Protein AF-A0A1X0MG01-F1 (afdb_monomer)

Structure (mmCIF, N/CA/C/O backbone):
data_AF-A0A1X0MG01-F1
#
_entry.id   AF-A0A1X0MG01-F1
#
loop_
_atom_site.group_PDB
_atom_site.id
_atom_site.type_symbol
_atom_site.label_atom_id
_atom_site.label_alt_id
_atom_site.label_comp_id
_atom_site.label_asym_id
_atom_site.label_entity_id
_atom_site.label_seq_id
_atom_site.pdbx_PDB_ins_code
_atom_site.Cartn_x
_atom_site.Cartn_y
_atom_site.Cartn_z
_atom_site.occupancy
_atom_site.B_iso_or_equiv
_atom_site.auth_seq_id
_atom_site.auth_comp_id
_atom_site.auth_asym_id
_atom_site.auth_atom_id
_atom_site.pdbx_PDB_model_num
ATOM 1 N N . ALA A 1 1 ? 28.589 -6.160 -56.973 1.00 46.75 1 ALA A N 1
ATOM 2 C CA . ALA A 1 1 ? 28.977 -5.305 -55.836 1.00 46.75 1 ALA A CA 1
ATOM 3 C C . ALA A 1 1 ? 28.115 -5.703 -54.647 1.00 46.75 1 ALA A C 1
ATOM 5 O O . ALA A 1 1 ? 26.897 -5.666 -54.760 1.00 46.75 1 ALA A O 1
ATOM 6 N N . GLN A 1 2 ? 28.732 -6.213 -53.585 1.00 56.47 2 GLN A N 1
ATOM 7 C CA . GLN A 1 2 ? 28.044 -6.689 -52.386 1.00 56.47 2 GLN A CA 1
ATOM 8 C C . GLN A 1 2 ? 27.570 -5.460 -51.603 1.00 56.47 2 GLN A C 1
ATOM 10 O O . GLN A 1 2 ? 28.396 -4.655 -51.183 1.00 56.47 2 GLN A O 1
ATOM 15 N N . GLY A 1 3 ? 26.252 -5.256 -51.535 1.00 57.25 3 GLY A N 1
ATOM 16 C CA . GLY A 1 3 ? 25.654 -4.101 -50.870 1.00 57.25 3 GLY A CA 1
ATOM 17 C C . GLY A 1 3 ? 26.013 -4.083 -49.389 1.00 57.25 3 GLY A C 1
ATOM 18 O O . GLY A 1 3 ? 25.957 -5.121 -48.730 1.00 57.25 3 GLY A O 1
ATOM 19 N N . ASP A 1 4 ? 26.397 -2.908 -48.898 1.00 63.66 4 ASP A N 1
ATOM 20 C CA . ASP A 1 4 ? 26.612 -2.639 -47.482 1.00 63.66 4 ASP A CA 1
ATOM 21 C C . ASP A 1 4 ? 25.325 -2.980 -46.724 1.00 63.66 4 ASP A C 1
ATOM 23 O O . ASP A 1 4 ? 24.320 -2.268 -46.803 1.00 63.66 4 ASP A O 1
ATOM 27 N N . ALA A 1 5 ? 25.311 -4.128 -46.049 1.00 63.75 5 ALA A N 1
ATOM 28 C CA . ALA A 1 5 ? 24.239 -4.483 -45.138 1.00 63.75 5 ALA A CA 1
ATOM 29 C C . ALA A 1 5 ? 24.424 -3.621 -43.885 1.00 63.75 5 ALA A C 1
ATOM 31 O O . ALA A 1 5 ? 24.968 -4.076 -42.878 1.00 63.75 5 ALA A O 1
ATOM 32 N N . GLY A 1 6 ? 24.015 -2.353 -43.994 1.00 70.25 6 GLY A N 1
ATOM 33 C CA . GLY A 1 6 ? 24.076 -1.369 -42.924 1.00 70.25 6 GLY A CA 1
ATOM 34 C C . GLY A 1 6 ? 23.588 -1.975 -41.610 1.00 70.25 6 GLY A C 1
ATOM 35 O O . GLY A 1 6 ? 22.591 -2.700 -41.567 1.00 70.25 6 GLY A O 1
ATOM 36 N N . ARG A 1 7 ? 24.341 -1.721 -40.536 1.00 71.62 7 ARG A N 1
ATOM 37 C CA . ARG A 1 7 ? 24.148 -2.293 -39.197 1.00 71.62 7 ARG A CA 1
ATOM 38 C C . ARG A 1 7 ? 22.664 -2.258 -38.794 1.00 71.62 7 ARG A C 1
ATOM 40 O O . ARG A 1 7 ? 22.127 -1.198 -38.489 1.00 71.62 7 ARG A O 1
ATOM 47 N N . ARG A 1 8 ? 21.996 -3.419 -38.787 1.00 78.62 8 ARG A N 1
ATOM 48 C CA . ARG A 1 8 ? 20.568 -3.530 -38.451 1.00 78.62 8 ARG A CA 1
ATOM 49 C C . ARG A 1 8 ? 20.366 -3.285 -36.956 1.00 78.62 8 ARG A C 1
ATOM 51 O O . ARG A 1 8 ? 20.618 -4.169 -36.141 1.00 78.62 8 ARG A O 1
ATOM 58 N N . LEU A 1 9 ? 19.925 -2.084 -36.594 1.00 86.56 9 LEU A N 1
ATOM 59 C CA . LEU A 1 9 ? 19.550 -1.742 -35.222 1.00 86.56 9 LEU A CA 1
ATOM 60 C C . LEU A 1 9 ? 18.105 -2.181 -34.949 1.00 86.56 9 LEU A C 1
ATOM 62 O O . LEU A 1 9 ? 17.250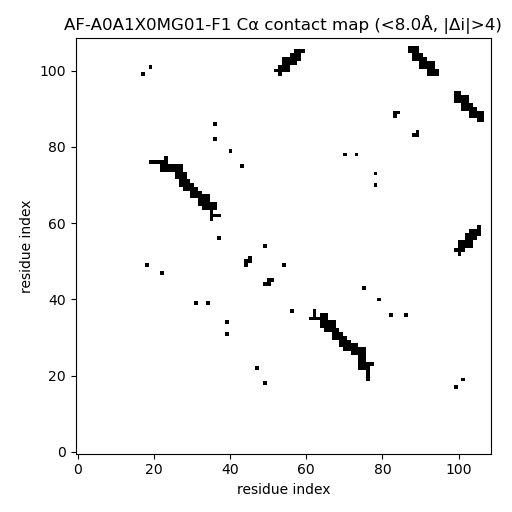 -2.111 -35.828 1.00 86.56 9 LEU A O 1
ATOM 66 N N . THR A 1 10 ? 17.837 -2.657 -33.733 1.00 90.44 10 THR A N 1
ATOM 67 C CA . THR A 1 10 ? 16.484 -2.995 -33.257 1.00 90.44 10 THR A CA 1
ATOM 68 C C . THR A 1 10 ? 16.146 -2.077 -32.094 1.00 90.44 10 THR A C 1
ATOM 70 O O . THR A 1 10 ? 16.945 -1.943 -31.169 1.00 90.44 10 THR A O 1
ATOM 73 N N . HIS A 1 11 ? 14.988 -1.423 -32.153 1.00 93.69 11 HIS A N 1
ATOM 74 C CA . HIS A 1 11 ? 14.519 -0.538 -31.090 1.00 93.69 11 HIS A CA 1
ATOM 75 C C . HIS A 1 11 ? 13.688 -1.321 -30.073 1.00 93.69 11 HIS A C 1
ATOM 77 O O . HIS A 1 11 ? 12.827 -2.114 -30.449 1.00 93.69 11 HIS A O 1
ATOM 83 N N . TYR A 1 12 ? 13.927 -1.050 -28.793 1.00 95.38 12 TYR A N 1
ATOM 84 C CA . TYR A 1 12 ? 13.179 -1.611 -27.673 1.00 95.38 12 TYR A CA 1
ATOM 85 C C . TYR A 1 12 ? 12.566 -0.478 -26.860 1.00 95.38 12 TYR A C 1
ATOM 87 O O . TYR A 1 12 ? 13.154 0.596 -26.740 1.00 95.38 12 TYR A O 1
ATOM 95 N N . SER A 1 13 ? 11.396 -0.734 -26.286 1.00 96.50 13 SER A N 1
ATOM 96 C CA . SER A 1 13 ? 10.759 0.162 -25.328 1.00 96.50 13 SER A CA 1
ATOM 97 C C . SER A 1 13 ? 10.298 -0.643 -24.124 1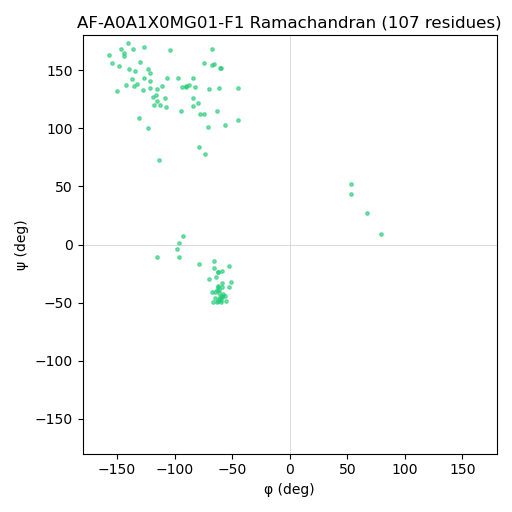.00 96.50 13 SER A C 1
ATOM 99 O O . SER A 1 13 ? 9.792 -1.755 -24.269 1.00 96.50 13 SER A O 1
ATOM 101 N N . ILE A 1 14 ? 10.510 -0.083 -22.937 1.00 96.81 14 ILE A N 1
ATOM 102 C CA . ILE A 1 14 ? 10.111 -0.665 -21.660 1.00 96.81 14 ILE A CA 1
ATOM 103 C C . ILE A 1 14 ? 9.491 0.457 -20.835 1.00 96.81 14 ILE A C 1
ATOM 105 O O . ILE A 1 14 ? 10.021 1.565 -20.780 1.00 96.81 14 ILE A O 1
ATOM 109 N N . THR A 1 15 ? 8.370 0.169 -20.179 1.00 96.81 15 THR A N 1
ATOM 110 C CA . THR A 1 15 ? 7.787 1.054 -19.167 1.00 96.81 15 THR A CA 1
ATOM 111 C C . THR A 1 15 ? 8.005 0.439 -17.796 1.00 96.81 15 THR A C 1
ATOM 113 O O . THR A 1 15 ? 7.499 -0.646 -17.516 1.00 96.81 15 THR A O 1
ATOM 116 N N . LEU A 1 16 ? 8.745 1.139 -16.939 1.00 94.94 16 LEU A N 1
ATOM 117 C CA . LEU A 1 16 ? 8.928 0.744 -15.549 1.00 94.94 16 LEU A CA 1
ATOM 118 C C . LEU A 1 16 ? 7.734 1.218 -14.713 1.00 94.94 16 LEU A C 1
ATOM 120 O O . LEU A 1 16 ? 7.276 2.353 -14.844 1.00 94.94 16 LEU A O 1
ATOM 124 N N . ARG A 1 17 ? 7.228 0.341 -13.848 1.00 95.56 17 ARG A N 1
ATOM 125 C CA . ARG A 1 17 ? 6.158 0.626 -12.887 1.00 95.56 17 ARG A CA 1
ATOM 126 C C . ARG A 1 17 ? 6.556 0.047 -11.526 1.00 95.56 17 ARG A C 1
ATOM 128 O O . ARG A 1 17 ? 7.251 -0.970 -11.507 1.00 95.56 17 ARG A O 1
ATOM 135 N N . PRO A 1 18 ? 6.125 0.651 -10.405 1.00 95.00 18 PRO A N 1
ATOM 136 C CA . PRO A 1 18 ? 6.379 0.083 -9.086 1.00 95.00 18 PRO A CA 1
ATOM 137 C C . PRO A 1 18 ? 5.639 -1.246 -8.926 1.00 95.00 18 PRO A C 1
ATOM 139 O O . PRO A 1 18 ? 4.591 -1.453 -9.540 1.00 95.00 18 PRO A O 1
ATOM 142 N N . HIS A 1 19 ? 6.129 -2.116 -8.042 1.00 94.12 19 HIS A N 1
ATOM 143 C CA . HIS A 1 19 ? 5.453 -3.378 -7.720 1.00 94.12 19 HIS A CA 1
ATOM 144 C C . HIS A 1 19 ? 3.981 -3.148 -7.318 1.00 94.12 19 HIS A C 1
ATOM 146 O O . HIS A 1 19 ? 3.103 -3.881 -7.769 1.00 94.12 19 HIS A O 1
ATOM 152 N N . LEU A 1 20 ? 3.688 -2.055 -6.600 1.00 97.25 20 LEU A N 1
ATOM 153 C CA . LEU A 1 20 ? 2.325 -1.656 -6.230 1.00 97.25 20 LEU A CA 1
ATOM 154 C C . LEU A 1 20 ? 1.351 -1.607 -7.429 1.00 97.25 20 LEU A C 1
ATOM 156 O O . LEU A 1 20 ? 0.178 -1.935 -7.283 1.00 97.25 20 LEU A O 1
ATOM 160 N N . ALA A 1 21 ? 1.821 -1.272 -8.636 1.00 97.31 21 ALA A N 1
ATOM 161 C CA . ALA A 1 21 ? 0.972 -1.198 -9.827 1.00 97.31 21 ALA A CA 1
ATOM 162 C C . ALA A 1 21 ? 0.329 -2.546 -10.202 1.00 97.31 21 ALA A C 1
ATOM 164 O O . ALA A 1 21 ? -0.725 -2.565 -10.833 1.00 97.31 21 ALA A O 1
ATOM 165 N N . ARG A 1 22 ? 0.919 -3.679 -9.792 1.00 96.19 22 ARG A N 1
ATOM 166 C CA . ARG A 1 22 ? 0.357 -5.015 -10.047 1.00 96.19 22 ARG A CA 1
ATOM 167 C C . ARG A 1 22 ? -0.986 -5.233 -9.352 1.00 96.19 22 ARG A C 1
ATOM 169 O O . ARG A 1 22 ? -1.815 -5.980 -9.870 1.00 96.19 22 ARG A O 1
ATOM 176 N N . LEU A 1 23 ? -1.225 -4.548 -8.234 1.00 98.12 23 LEU A N 1
ATOM 177 C CA . LEU A 1 23 ? -2.470 -4.644 -7.472 1.00 98.12 23 LEU A CA 1
ATOM 178 C C . LEU A 1 23 ? -3.676 -4.090 -8.250 1.00 98.12 23 LEU A C 1
ATOM 180 O O . LEU A 1 23 ? -4.816 -4.395 -7.911 1.00 98.12 23 LEU A O 1
ATOM 184 N N . ALA A 1 24 ? -3.452 -3.343 -9.338 1.00 98.31 24 ALA A N 1
ATOM 185 C CA . ALA A 1 24 ? -4.513 -2.899 -10.239 1.00 98.31 24 ALA A CA 1
ATOM 186 C C . ALA A 1 24 ? -5.206 -4.057 -10.983 1.00 98.31 24 ALA A C 1
ATOM 188 O O . ALA A 1 24 ? -6.312 -3.882 -11.486 1.00 98.31 24 ALA A O 1
ATOM 189 N N . HIS A 1 25 ? -4.565 -5.228 -11.073 1.00 97.62 25 HIS A N 1
ATOM 190 C CA . HIS A 1 25 ? -5.037 -6.359 -11.880 1.00 97.62 25 HIS A CA 1
ATOM 191 C C . HIS A 1 25 ? -5.802 -7.428 -11.091 1.00 97.62 25 HIS A C 1
ATOM 193 O O . HIS A 1 25 ? -6.287 -8.386 -11.691 1.00 97.62 25 HIS A O 1
ATOM 199 N N . ARG A 1 26 ? -5.912 -7.293 -9.764 1.00 97.38 26 ARG A N 1
ATOM 200 C CA . ARG A 1 26 ? -6.686 -8.204 -8.911 1.00 97.38 26 ARG A CA 1
ATOM 201 C C . ARG A 1 26 ? -7.846 -7.445 -8.283 1.00 97.38 26 ARG A C 1
ATOM 203 O O . ARG A 1 26 ? -7.621 -6.454 -7.600 1.00 97.38 26 ARG A O 1
ATOM 210 N N . THR A 1 27 ? -9.059 -7.939 -8.501 1.00 98.12 27 THR A N 1
ATOM 211 C CA . THR A 1 27 ? -10.304 -7.427 -7.912 1.00 98.12 27 THR A CA 1
ATOM 212 C C . THR A 1 27 ? -10.847 -8.449 -6.929 1.00 98.12 27 THR A C 1
ATOM 214 O O . THR A 1 27 ? -10.870 -9.639 -7.240 1.00 98.12 27 THR A O 1
ATOM 217 N N . ASN A 1 28 ? -11.299 -7.995 -5.760 1.00 97.62 28 ASN A N 1
ATOM 218 C CA . ASN A 1 28 ? -11.805 -8.877 -4.710 1.00 97.62 28 ASN A CA 1
ATOM 219 C C . ASN A 1 28 ? -13.097 -8.351 -4.062 1.00 97.62 28 ASN A C 1
ATOM 221 O O . ASN A 1 28 ? -13.509 -7.205 -4.251 1.00 97.62 28 ASN A O 1
ATOM 225 N N . GLN A 1 29 ? -13.730 -9.229 -3.277 1.00 98.31 29 GLN A N 1
ATOM 226 C CA . GLN A 1 29 ? -14.822 -8.920 -2.353 1.00 98.31 29 GLN A CA 1
ATOM 227 C C . GLN A 1 29 ? -14.503 -9.543 -0.993 1.00 98.31 29 GLN A C 1
ATOM 229 O O . GLN A 1 29 ? -14.460 -10.769 -0.876 1.00 98.31 29 GLN A O 1
ATOM 234 N N . ARG A 1 30 ? -14.183 -8.722 0.011 1.00 97.44 30 ARG A N 1
ATOM 235 C CA . ARG A 1 30 ? -13.626 -9.191 1.290 1.00 97.44 30 ARG A CA 1
ATOM 236 C C . ARG A 1 30 ? -14.048 -8.314 2.452 1.00 97.44 30 ARG A C 1
ATOM 238 O O . ARG A 1 30 ? -14.297 -7.124 2.285 1.00 97.44 30 ARG A O 1
ATOM 245 N N . ILE A 1 31 ? -14.067 -8.925 3.629 1.00 98.38 31 ILE A N 1
ATOM 246 C CA . ILE A 1 31 ? -14.383 -8.281 4.899 1.00 98.38 31 ILE A CA 1
ATOM 247 C C . ILE A 1 31 ? -13.133 -8.320 5.780 1.00 98.38 31 ILE A C 1
ATOM 249 O O . ILE A 1 31 ? -12.499 -9.367 5.922 1.00 98.38 31 ILE A O 1
ATOM 253 N N . PHE A 1 32 ? -12.818 -7.183 6.387 1.00 98.50 32 PHE A N 1
ATOM 254 C CA . PHE A 1 32 ? -11.798 -7.010 7.411 1.00 98.50 32 PHE A CA 1
ATOM 255 C C . PHE A 1 32 ? -12.497 -6.513 8.678 1.00 98.50 32 PHE A C 1
ATOM 257 O O . PHE A 1 32 ? -13.246 -5.539 8.632 1.00 98.50 32 PHE A O 1
ATOM 264 N N . GLN A 1 33 ? -12.277 -7.189 9.799 1.00 98.31 33 GLN A N 1
ATOM 265 C CA . GLN A 1 33 ? -12.885 -6.856 11.089 1.00 98.31 33 GLN A CA 1
ATOM 266 C C . GLN A 1 33 ? -11.797 -6.715 12.129 1.00 98.31 33 GLN A C 1
ATOM 268 O O . GLN A 1 33 ? -10.842 -7.494 12.107 1.00 98.31 33 GLN A O 1
ATOM 273 N N . HIS A 1 34 ? -11.974 -5.767 13.041 1.00 98.19 34 HIS A N 1
ATOM 274 C CA . HIS A 1 34 ? -11.052 -5.547 14.150 1.00 98.19 34 HIS A CA 1
ATOM 275 C C . HIS A 1 34 ? -9.602 -5.369 13.669 1.00 98.19 34 HIS A C 1
ATOM 277 O O . HIS A 1 34 ? -8.679 -6.089 14.064 1.00 98.19 34 HIS A O 1
ATOM 283 N N . ARG A 1 35 ? -9.423 -4.450 12.707 1.00 98.25 35 ARG A N 1
ATOM 284 C CA . ARG A 1 35 ? -8.119 -4.105 12.121 1.00 98.25 35 ARG A CA 1
ATOM 285 C C . ARG A 1 35 ? -7.962 -2.604 11.943 1.00 98.25 35 ARG A C 1
ATOM 287 O O . ARG A 1 35 ? -8.897 -1.919 11.534 1.00 98.25 35 ARG A O 1
ATOM 294 N N . THR A 1 36 ? -6.756 -2.101 12.181 1.00 97.88 36 THR A N 1
ATOM 295 C CA . THR A 1 36 ? -6.379 -0.737 11.787 1.00 97.88 36 THR A CA 1
ATOM 296 C C . THR A 1 36 ? -6.148 -0.669 10.276 1.00 97.88 36 THR A C 1
ATOM 298 O O . THR A 1 36 ? -5.825 -1.677 9.640 1.00 97.88 36 THR A O 1
ATOM 301 N N . VAL A 1 37 ? -6.270 0.516 9.671 1.00 97.25 37 VAL A N 1
ATOM 302 C CA . VAL A 1 37 ? -6.009 0.686 8.229 1.00 97.25 37 VAL A CA 1
ATOM 303 C C . VAL A 1 37 ? -4.602 0.221 7.815 1.00 97.25 37 VAL A C 1
ATOM 305 O O . VAL A 1 37 ? -4.511 -0.543 6.851 1.00 97.25 37 VAL A O 1
ATOM 308 N N . PRO A 1 38 ? -3.516 0.533 8.552 1.00 97.12 38 PRO A N 1
ATOM 309 C CA . PRO A 1 38 ? -2.191 -0.010 8.250 1.00 97.12 38 PRO A CA 1
ATOM 310 C C . PRO A 1 38 ? -2.126 -1.542 8.271 1.00 97.12 38 PRO A C 1
ATOM 312 O O . PRO A 1 38 ? -1.442 -2.130 7.438 1.00 97.12 38 PRO A O 1
ATOM 315 N N . GLN A 1 39 ? -2.858 -2.206 9.174 1.00 98.00 39 GLN A N 1
ATOM 316 C CA . GLN A 1 39 ? -2.925 -3.673 9.208 1.00 98.00 39 GLN A CA 1
ATOM 317 C C . GLN A 1 39 ? -3.653 -4.238 7.984 1.00 98.00 39 GLN A C 1
ATOM 319 O O . GLN A 1 39 ? -3.212 -5.240 7.423 1.00 98.00 39 GLN A O 1
ATOM 324 N N . ILE A 1 40 ? -4.744 -3.597 7.554 1.00 98.31 40 ILE A N 1
ATOM 325 C CA . ILE A 1 40 ? -5.481 -3.992 6.346 1.00 98.31 40 ILE A CA 1
ATOM 326 C C . ILE A 1 40 ? -4.587 -3.832 5.112 1.00 98.31 40 ILE A C 1
ATOM 328 O O . ILE A 1 40 ? -4.442 -4.773 4.333 1.00 98.31 40 ILE A O 1
ATOM 332 N N . ILE A 1 41 ? -3.946 -2.669 4.957 1.00 98.00 41 ILE A N 1
ATOM 333 C CA . ILE A 1 41 ? -3.033 -2.389 3.841 1.00 98.00 41 ILE A CA 1
ATOM 334 C C . ILE A 1 41 ? -1.871 -3.389 3.839 1.00 98.00 41 ILE A C 1
ATOM 336 O O . ILE A 1 41 ? -1.598 -3.988 2.802 1.00 98.00 41 ILE A O 1
ATOM 340 N N . ALA A 1 42 ? -1.227 -3.624 4.987 1.00 98.00 42 ALA A N 1
ATOM 341 C CA . ALA A 1 42 ? -0.149 -4.604 5.122 1.00 98.00 42 ALA A CA 1
ATOM 342 C C . ALA A 1 42 ? -0.583 -5.999 4.654 1.00 98.00 42 ALA A C 1
ATOM 344 O O . ALA A 1 42 ? 0.095 -6.604 3.828 1.00 98.00 42 ALA A O 1
ATOM 345 N N . GLN A 1 43 ? -1.749 -6.473 5.107 1.00 97.88 43 GLN A N 1
ATOM 346 C CA . GLN A 1 43 ? -2.279 -7.773 4.702 1.00 97.88 43 GLN A CA 1
ATOM 347 C C . GLN A 1 43 ? -2.471 -7.856 3.179 1.00 97.88 43 GLN A C 1
ATOM 349 O O . GLN A 1 43 ? -2.087 -8.846 2.559 1.00 97.88 43 GLN A O 1
ATOM 354 N N . VAL A 1 44 ? -3.033 -6.814 2.557 1.00 97.81 44 VAL A N 1
ATOM 355 C CA . VAL A 1 44 ? -3.218 -6.775 1.098 1.00 97.81 44 VAL A CA 1
ATOM 356 C C . VAL A 1 44 ? -1.868 -6.768 0.372 1.00 97.81 44 VAL A C 1
ATOM 358 O O .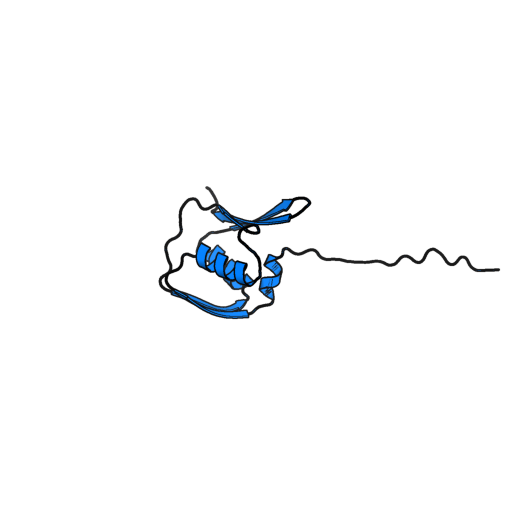 VAL A 1 44 ? -1.712 -7.472 -0.621 1.00 97.81 44 VAL A O 1
ATOM 361 N N . LEU A 1 45 ? -0.873 -6.022 0.857 1.00 97.94 45 LEU A N 1
ATOM 362 C CA . LEU A 1 45 ? 0.468 -5.980 0.259 1.00 97.94 45 LEU A CA 1
ATOM 363 C C . LEU A 1 45 ? 1.183 -7.338 0.349 1.00 97.94 45 LEU A C 1
ATOM 365 O O . LEU A 1 45 ? 1.722 -7.821 -0.652 1.00 97.94 45 LEU A O 1
ATOM 369 N N . GLU A 1 46 ? 1.154 -7.979 1.515 1.00 97.06 46 GLU A N 1
ATOM 370 C CA . GLU A 1 46 ? 1.817 -9.265 1.751 1.00 97.06 46 GLU A CA 1
ATOM 371 C C . GLU A 1 46 ? 1.249 -10.383 0.865 1.00 97.06 46 GLU A C 1
ATOM 373 O O . GLU A 1 46 ? 2.008 -11.199 0.340 1.00 97.06 46 GLU A O 1
ATOM 378 N N . GLU A 1 47 ? -0.059 -10.375 0.595 1.00 95.44 47 GLU A N 1
ATOM 379 C CA . GLU A 1 47 ? -0.693 -11.302 -0.353 1.00 95.44 47 GLU A CA 1
ATOM 380 C C . GLU A 1 47 ? -0.182 -11.154 -1.795 1.00 95.44 47 GLU A C 1
ATOM 382 O O . GLU A 1 47 ? -0.251 -12.104 -2.578 1.00 95.44 47 GLU A O 1
ATOM 387 N N . HIS A 1 48 ? 0.356 -9.985 -2.153 1.00 95.75 48 HIS A N 1
ATOM 388 C CA . HIS A 1 48 ? 1.012 -9.734 -3.442 1.00 95.75 48 HIS A CA 1
ATOM 389 C C . HIS A 1 48 ? 2.529 -9.962 -3.401 1.00 95.75 48 HIS A C 1
ATOM 391 O O . HIS A 1 48 ? 3.221 -9.681 -4.380 1.00 95.75 48 HIS A O 1
ATOM 397 N N . GLY A 1 49 ? 3.066 -10.489 -2.298 1.00 93.88 49 GLY A N 1
ATOM 398 C CA . GLY A 1 49 ? 4.498 -10.745 -2.127 1.00 93.88 49 GLY A CA 1
ATOM 399 C C . GLY A 1 49 ? 5.318 -9.499 -1.780 1.00 93.88 49 GLY A C 1
ATOM 400 O O . GLY A 1 49 ? 6.550 -9.561 -1.754 1.00 93.88 49 GLY A O 1
ATOM 401 N N . LEU A 1 50 ? 4.669 -8.369 -1.485 1.00 93.62 50 LEU A N 1
ATOM 402 C CA . LEU A 1 50 ? 5.318 -7.199 -0.899 1.00 93.62 50 LEU A CA 1
ATOM 403 C C . LEU A 1 50 ? 5.495 -7.445 0.600 1.00 93.62 50 LEU A C 1
ATOM 405 O O . LEU A 1 50 ? 4.668 -7.047 1.404 1.00 93.62 50 LEU A O 1
ATOM 409 N N . LEU A 1 51 ? 6.572 -8.143 0.962 1.00 91.94 51 LEU A N 1
ATOM 410 C CA . LEU A 1 51 ? 6.942 -8.408 2.360 1.00 91.94 51 LEU A CA 1
ATOM 411 C C . LEU A 1 51 ? 7.369 -7.130 3.105 1.00 91.94 51 LEU A C 1
ATOM 413 O O . LEU A 1 51 ? 7.676 -6.123 2.467 1.00 91.94 51 LEU A O 1
ATOM 417 N N . ALA A 1 52 ? 7.496 -7.208 4.434 1.00 84.44 52 ALA A N 1
ATOM 418 C CA . ALA A 1 52 ? 7.825 -6.090 5.332 1.00 84.44 52 ALA A CA 1
ATOM 419 C C . ALA A 1 52 ? 9.092 -5.280 4.974 1.00 84.44 52 ALA A C 1
ATOM 421 O O . ALA A 1 52 ? 9.252 -4.150 5.421 1.00 84.44 52 ALA A O 1
ATOM 422 N N . THR A 1 53 ? 10.003 -5.813 4.157 1.00 90.25 53 THR A N 1
ATOM 423 C CA . THR A 1 53 ? 11.173 -5.072 3.651 1.00 90.25 53 THR A CA 1
ATOM 424 C C . THR A 1 53 ? 10.848 -4.127 2.488 1.00 90.25 53 THR A C 1
ATOM 426 O O . THR A 1 53 ? 11.645 -3.249 2.174 1.00 90.25 53 THR A O 1
ATOM 429 N N . HIS A 1 54 ? 9.702 -4.298 1.826 1.00 94.44 54 HIS A N 1
ATOM 430 C CA . HIS A 1 54 ? 9.307 -3.550 0.628 1.00 94.44 54 HIS A CA 1
ATOM 431 C C . HIS A 1 54 ? 8.400 -2.359 0.916 1.00 94.44 54 HIS A C 1
ATOM 433 O O . HIS A 1 54 ? 8.173 -1.549 0.016 1.00 94.44 54 HIS A O 1
ATOM 439 N N . TYR A 1 55 ? 7.883 -2.236 2.137 1.00 97.69 55 TYR A N 1
ATOM 440 C CA . TYR A 1 55 ? 7.090 -1.086 2.541 1.00 97.69 55 TYR A CA 1
ATOM 441 C C . TYR A 1 55 ? 7.343 -0.709 3.997 1.00 97.69 55 TYR A C 1
ATOM 443 O O . TYR A 1 55 ? 7.926 -1.484 4.751 1.00 97.69 55 TYR A O 1
ATOM 451 N N . ARG A 1 56 ? 6.934 0.494 4.394 1.00 97.06 56 ARG A N 1
ATOM 452 C CA . ARG A 1 56 ? 6.925 0.921 5.799 1.00 97.06 56 ARG A CA 1
ATOM 453 C C . ARG A 1 56 ? 5.875 2.003 6.037 1.00 97.06 56 ARG A C 1
ATOM 455 O O . ARG A 1 56 ? 5.516 2.726 5.110 1.00 97.06 56 ARG A O 1
ATOM 462 N N . PHE A 1 57 ? 5.436 2.122 7.285 1.00 96.25 57 PHE A N 1
ATOM 463 C CA . PHE A 1 57 ? 4.508 3.151 7.750 1.00 96.25 57 PHE A CA 1
ATOM 464 C C . PHE A 1 57 ? 5.254 4.163 8.626 1.00 96.25 57 PHE 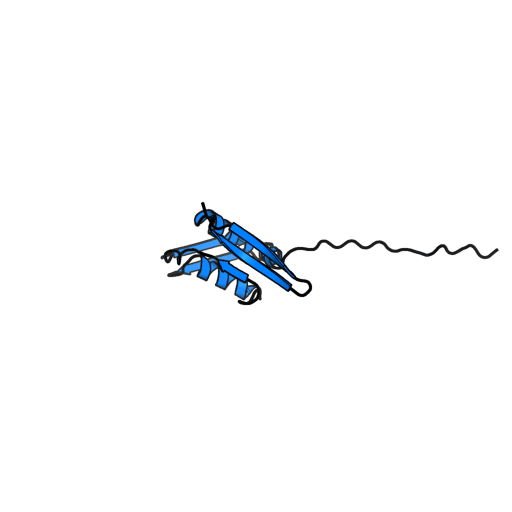A C 1
ATOM 466 O O . PHE A 1 57 ? 5.920 3.776 9.586 1.00 96.25 57 PHE A O 1
ATOM 473 N N . GLN A 1 58 ? 5.157 5.445 8.288 1.00 95.38 58 GLN A N 1
ATOM 474 C CA . GLN A 1 58 ? 5.715 6.579 9.026 1.00 95.38 58 GLN A CA 1
ATOM 475 C C . GLN A 1 58 ? 4.561 7.425 9.573 1.00 95.38 58 GLN A C 1
ATOM 477 O O . GLN A 1 58 ? 4.251 8.489 9.048 1.00 95.38 58 GLN A O 1
ATOM 482 N N . LEU A 1 59 ? 3.890 6.899 10.597 1.00 92.88 59 LEU A N 1
ATOM 483 C CA . LEU A 1 59 ? 2.703 7.509 11.203 1.00 92.88 59 LEU A CA 1
ATOM 484 C C . LEU A 1 59 ? 3.068 8.107 12.560 1.00 92.88 59 LEU A C 1
ATOM 486 O O . LEU A 1 59 ? 3.877 7.523 13.288 1.00 92.88 59 LEU A O 1
ATOM 490 N N . ALA A 1 60 ? 2.477 9.248 12.915 1.00 90.31 60 ALA A N 1
ATOM 491 C CA . ALA A 1 60 ? 2.727 9.883 14.209 1.00 90.31 60 ALA A CA 1
ATOM 492 C C . ALA A 1 60 ? 2.107 9.086 15.368 1.00 90.31 60 ALA A C 1
ATOM 494 O O . ALA A 1 60 ? 2.616 9.094 16.490 1.00 90.31 60 ALA A O 1
ATOM 495 N N . SER A 1 61 ? 1.009 8.381 15.095 1.00 88.44 61 SER A N 1
ATOM 496 C CA . SER A 1 61 ? 0.319 7.521 16.051 1.00 88.44 61 SER A CA 1
ATOM 497 C C . SER A 1 61 ? -0.294 6.308 15.351 1.00 88.44 61 SER A C 1
ATOM 499 O O . SER A 1 61 ? -0.331 6.238 14.126 1.00 88.44 61 SER A O 1
ATOM 501 N N . VAL A 1 62 ? -0.741 5.317 16.124 1.00 88.38 62 VAL A N 1
ATOM 502 C CA . VAL A 1 62 ? -1.450 4.160 15.563 1.00 88.38 62 VAL A CA 1
ATOM 503 C C . VAL A 1 62 ? -2.905 4.566 15.294 1.00 88.38 62 VAL A C 1
ATOM 505 O O . VAL A 1 62 ? -3.585 4.939 16.255 1.00 88.38 62 VAL A O 1
ATOM 508 N N . PRO A 1 63 ? -3.405 4.466 14.045 1.00 89.69 63 PRO A N 1
ATOM 509 C CA . PRO A 1 63 ? -4.800 4.769 13.736 1.00 89.69 63 PRO A CA 1
ATOM 510 C C . PRO A 1 63 ? -5.761 3.855 14.507 1.00 89.69 63 PRO A C 1
ATOM 512 O O . PRO A 1 63 ? -5.399 2.708 14.805 1.00 89.69 63 PRO A O 1
ATOM 515 N N . PRO A 1 64 ? -6.986 4.317 14.812 1.00 94.31 64 PRO A N 1
ATOM 516 C CA . PRO A 1 64 ? -7.967 3.502 15.511 1.00 94.31 64 PRO A CA 1
ATOM 517 C C . PRO A 1 64 ? -8.307 2.231 14.727 1.00 94.31 64 PRO A C 1
ATOM 519 O O . PRO A 1 64 ? -8.234 2.160 13.497 1.00 94.31 64 PRO A O 1
ATOM 522 N N . GLU A 1 65 ? -8.693 1.199 15.466 1.00 97.25 65 GLU A N 1
ATOM 523 C CA . GLU A 1 65 ? -9.186 -0.034 14.875 1.00 97.25 65 GLU A CA 1
ATOM 524 C C . GLU A 1 65 ? -10.560 0.196 14.236 1.00 97.25 65 GLU A C 1
ATOM 526 O O . GLU A 1 65 ? -11.452 0.787 14.848 1.00 97.25 65 GLU A O 1
ATOM 531 N N . ARG A 1 66 ? -10.751 -0.304 13.012 1.00 97.06 66 ARG A N 1
ATOM 532 C CA . ARG A 1 66 ? -12.070 -0.365 12.385 1.00 97.06 66 ARG A CA 1
ATOM 533 C C . ARG A 1 66 ? -12.785 -1.627 12.852 1.00 97.06 66 ARG A C 1
ATOM 535 O O . ARG A 1 66 ? -12.278 -2.736 12.670 1.00 97.06 66 ARG A O 1
ATOM 542 N N . GLU A 1 67 ? -13.994 -1.457 13.382 1.00 97.88 67 GLU A N 1
ATOM 543 C CA . GLU A 1 67 ? -14.888 -2.574 13.711 1.00 97.88 67 GLU A CA 1
ATOM 544 C C . GLU A 1 67 ? -15.182 -3.416 12.459 1.00 97.88 67 GLU A C 1
ATOM 546 O O . GLU A 1 67 ? -15.121 -4.646 12.495 1.00 97.88 67 GLU A O 1
ATOM 551 N N . TYR A 1 68 ? -15.426 -2.748 11.326 1.00 98.00 68 TYR A N 1
ATOM 552 C CA . TYR A 1 68 ? -15.790 -3.385 10.068 1.00 98.00 68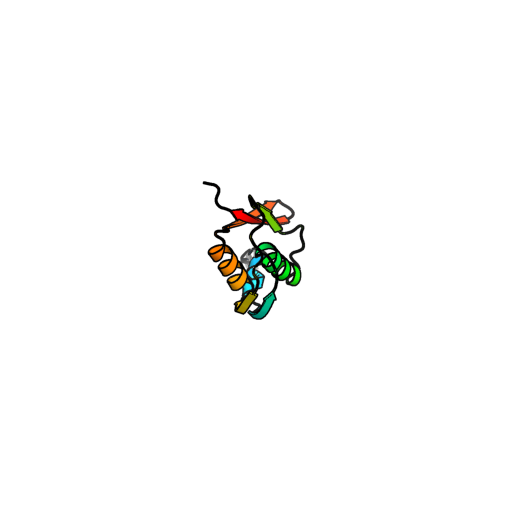 TYR A CA 1
ATOM 553 C C . TYR A 1 68 ? -15.313 -2.571 8.858 1.00 98.00 68 TYR A C 1
ATOM 555 O O . TYR A 1 68 ? -15.545 -1.367 8.773 1.00 98.00 68 TYR A O 1
ATOM 563 N N . CYS A 1 69 ? -14.669 -3.229 7.896 1.00 98.38 69 CYS A N 1
ATOM 564 C CA . CYS A 1 69 ? -14.213 -2.634 6.644 1.00 98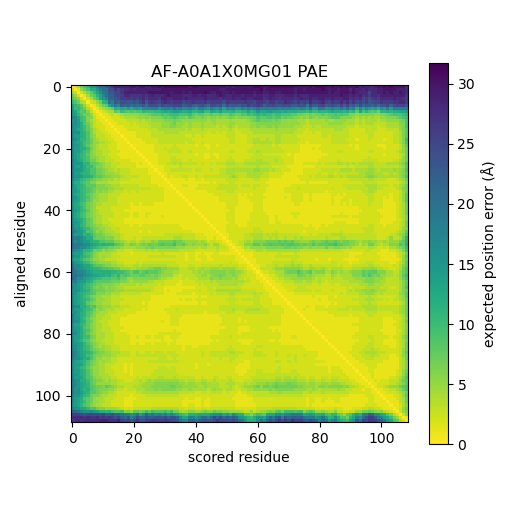.38 69 CYS A CA 1
ATOM 565 C C . CYS A 1 69 ? -14.400 -3.627 5.491 1.00 98.38 69 CYS A C 1
ATOM 567 O O . CYS A 1 69 ? -14.101 -4.814 5.625 1.00 98.38 69 CYS A O 1
ATOM 569 N N . VAL A 1 70 ? -14.892 -3.149 4.349 1.00 98.38 70 VAL A N 1
ATOM 570 C CA . VAL A 1 70 ? -15.175 -3.985 3.176 1.00 98.38 70 VAL A CA 1
ATOM 571 C C . VAL A 1 70 ? -14.370 -3.488 1.985 1.00 98.38 70 VAL A C 1
ATOM 573 O O . VAL A 1 70 ? -14.348 -2.292 1.695 1.00 98.38 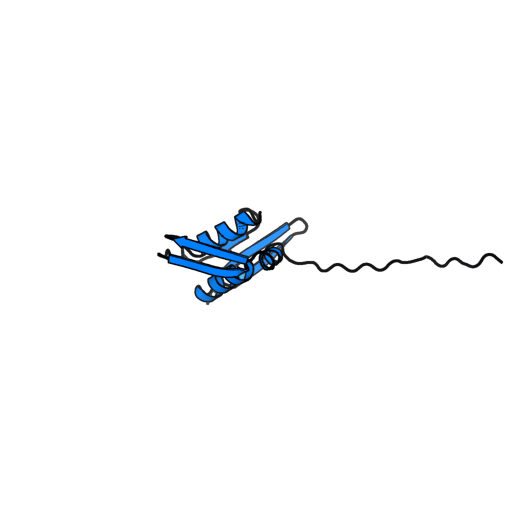70 VAL A O 1
ATOM 576 N N . GLN A 1 71 ? -13.759 -4.430 1.275 1.00 98.69 71 GLN A N 1
ATOM 577 C CA . GLN A 1 71 ? -13.358 -4.261 -0.115 1.00 98.69 71 GLN A CA 1
ATOM 578 C C . GLN A 1 71 ? -14.484 -4.831 -0.976 1.00 98.69 71 GLN A C 1
ATOM 580 O O . GLN A 1 71 ? -14.748 -6.033 -0.893 1.00 98.69 71 GLN A O 1
ATOM 585 N N . TYR A 1 72 ? -15.172 -4.011 -1.771 1.00 98.31 72 TYR A N 1
ATOM 586 C CA . TYR A 1 72 ? -16.339 -4.465 -2.536 1.00 98.31 72 TYR A CA 1
ATOM 587 C C . TYR A 1 72 ? -16.169 -4.218 -4.032 1.00 98.31 72 TYR A C 1
ATOM 589 O O . TYR A 1 72 ? -16.399 -3.116 -4.517 1.00 98.31 72 TYR A O 1
ATOM 597 N N . HIS A 1 73 ? -15.809 -5.274 -4.768 1.00 98.25 73 HIS A N 1
ATOM 598 C CA . HIS A 1 73 ? -15.729 -5.262 -6.232 1.00 98.25 73 HIS A CA 1
ATOM 599 C C . HIS A 1 73 ? -14.848 -4.117 -6.771 1.00 98.25 73 HIS A C 1
ATOM 601 O O . HIS A 1 73 ? -15.161 -3.440 -7.749 1.00 98.25 73 HIS A O 1
ATOM 607 N N . GLU A 1 74 ? -13.707 -3.924 -6.121 1.00 98.62 74 GLU A N 1
ATOM 608 C CA . GLU A 1 74 ? -12.684 -2.953 -6.496 1.00 98.62 74 GLU A CA 1
ATOM 609 C C . GLU A 1 74 ? -11.313 -3.636 -6.541 1.00 98.62 74 GLU A C 1
ATOM 611 O O . GLU A 1 74 ? -11.119 -4.704 -5.944 1.00 98.62 74 GLU A O 1
ATOM 616 N N . SER A 1 75 ? -10.367 -3.059 -7.288 1.00 98.75 75 SER A N 1
ATOM 617 C CA . SER A 1 75 ? -9.009 -3.603 -7.340 1.00 98.75 75 SER A CA 1
ATOM 618 C C . SER A 1 75 ? -8.298 -3.436 -5.999 1.00 98.75 75 SER A C 1
ATOM 620 O O . SER A 1 75 ? -8.603 -2.518 -5.241 1.00 98.75 75 SER A O 1
ATOM 622 N N . ASP A 1 76 ? -7.325 -4.296 -5.711 1.00 98.62 76 ASP A N 1
ATOM 623 C CA . ASP A 1 76 ? -6.516 -4.186 -4.492 1.00 98.62 76 ASP A CA 1
ATOM 624 C C . ASP A 1 76 ? -5.781 -2.832 -4.435 1.00 98.62 76 ASP A C 1
ATOM 626 O O . ASP A 1 76 ? -5.633 -2.251 -3.362 1.00 98.62 76 ASP A O 1
ATOM 630 N N . LEU A 1 77 ? -5.386 -2.284 -5.593 1.00 98.69 77 LEU A N 1
ATOM 631 C CA . LEU A 1 77 ? -4.789 -0.948 -5.670 1.00 98.69 77 LEU A CA 1
ATOM 632 C C . LEU A 1 77 ? -5.798 0.145 -5.310 1.00 98.69 77 LEU A C 1
ATOM 634 O O . LEU A 1 77 ? -5.489 0.999 -4.485 1.00 98.69 77 LEU A O 1
ATOM 638 N N . HIS A 1 78 ? -6.990 0.108 -5.910 1.00 98.75 78 HIS A N 1
ATOM 639 C CA . HIS A 1 78 ? -8.037 1.092 -5.634 1.00 98.75 78 HIS A CA 1
ATOM 640 C C . HIS A 1 78 ? -8.469 1.045 -4.166 1.00 98.75 78 HIS A C 1
ATOM 642 O O . HIS A 1 78 ? -8.633 2.085 -3.540 1.00 98.75 78 HIS A O 1
ATOM 648 N N . PHE A 1 79 ? -8.560 -0.158 -3.595 1.00 98.75 79 PHE A N 1
ATOM 649 C CA . PHE A 1 79 ? -8.874 -0.348 -2.186 1.00 98.75 79 PHE A CA 1
ATOM 650 C C . PHE A 1 79 ? -7.840 0.316 -1.270 1.00 98.75 79 PHE A C 1
ATOM 652 O O . PHE A 1 79 ? -8.216 1.079 -0.385 1.00 98.75 79 PHE A O 1
ATOM 659 N N . ILE A 1 80 ? -6.542 0.078 -1.500 1.00 98.44 80 ILE A N 1
ATOM 660 C CA . ILE A 1 80 ? -5.472 0.724 -0.722 1.00 98.44 80 ILE A CA 1
ATOM 661 C C . ILE A 1 80 ? -5.534 2.246 -0.874 1.00 98.44 80 ILE A C 1
ATOM 663 O O . ILE A 1 80 ? -5.437 2.952 0.123 1.00 98.44 80 ILE A O 1
ATOM 667 N N . GLN A 1 81 ? -5.716 2.753 -2.096 1.00 98.50 81 GLN A N 1
ATOM 668 C CA . GLN A 1 81 ? -5.789 4.193 -2.363 1.00 98.50 81 GLN A CA 1
ATOM 669 C C . GLN A 1 81 ? -6.962 4.847 -1.634 1.00 98.50 81 GLN A C 1
ATOM 671 O O . GLN A 1 81 ? -6.763 5.834 -0.935 1.00 98.50 81 GLN A O 1
ATOM 676 N N . ARG A 1 82 ? -8.148 4.238 -1.703 1.00 98.31 82 ARG A N 1
ATOM 677 C CA . ARG A 1 82 ? -9.333 4.695 -0.978 1.00 98.31 82 ARG A CA 1
ATOM 678 C C . ARG A 1 82 ? -9.104 4.718 0.534 1.00 98.31 82 ARG A C 1
ATOM 680 O O . ARG A 1 82 ? -9.444 5.699 1.182 1.00 98.31 82 ARG A O 1
ATOM 687 N N . LEU 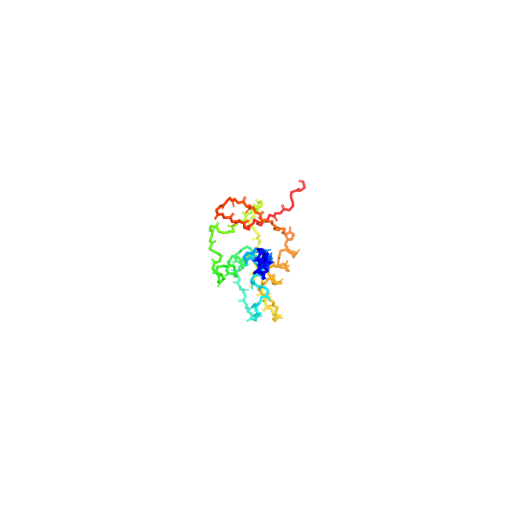A 1 83 ? -8.507 3.665 1.101 1.00 97.88 83 LEU A N 1
ATOM 688 C CA . LEU A 1 83 ? -8.173 3.633 2.529 1.00 97.88 83 LEU A CA 1
ATOM 689 C C . LEU A 1 83 ? -7.160 4.716 2.916 1.00 97.88 83 LEU A C 1
ATOM 691 O O . LEU A 1 83 ? -7.281 5.305 3.986 1.00 97.88 83 LEU A O 1
ATOM 695 N N . CYS A 1 84 ? -6.169 4.978 2.061 1.00 97.06 84 CYS A N 1
ATOM 696 C CA . CYS A 1 84 ? -5.221 6.063 2.277 1.00 97.06 84 CYS A CA 1
ATOM 697 C C . CYS A 1 84 ? -5.925 7.426 2.282 1.00 97.06 84 CYS A C 1
ATOM 699 O O . CYS A 1 84 ? -5.735 8.197 3.214 1.00 97.06 84 CYS A O 1
ATOM 701 N N . GLU A 1 85 ? -6.777 7.693 1.295 1.00 95.81 85 GLU A N 1
ATOM 702 C CA . GLU A 1 85 ? -7.534 8.945 1.188 1.00 95.81 85 GLU A CA 1
ATOM 703 C C . GLU A 1 85 ? -8.475 9.166 2.385 1.00 95.81 85 GLU A C 1
ATOM 705 O O . GLU A 1 85 ? -8.541 10.275 2.912 1.00 95.81 85 GLU A O 1
ATOM 710 N N . GLU A 1 86 ? -9.161 8.118 2.854 1.00 94.69 86 GLU A N 1
ATOM 711 C CA . GLU A 1 86 ? -10.056 8.173 4.021 1.00 94.69 86 GLU A CA 1
ATOM 712 C C . GLU A 1 86 ? -9.325 8.550 5.322 1.00 94.69 86 GLU A C 1
ATOM 714 O O . GLU A 1 86 ? -9.886 9.259 6.155 1.00 94.69 86 GLU A O 1
ATOM 719 N N . GLU A 1 87 ? -8.087 8.083 5.499 1.00 92.50 87 GLU A N 1
ATOM 720 C CA . GLU A 1 87 ? -7.280 8.316 6.708 1.00 92.50 87 GLU A CA 1
ATOM 721 C C . GLU A 1 87 ? -6.313 9.506 6.571 1.00 92.50 87 GLU A C 1
ATOM 723 O O . GLU A 1 87 ? -5.540 9.780 7.487 1.00 92.50 87 GLU A O 1
ATOM 728 N N . GLY A 1 88 ? -6.315 10.211 5.434 1.00 92.44 88 GLY A N 1
ATOM 729 C CA . GLY A 1 88 ? -5.363 11.297 5.175 1.00 92.44 88 GLY A CA 1
ATOM 730 C C . GLY A 1 88 ? -3.912 10.823 5.024 1.00 92.44 88 GLY A C 1
ATOM 731 O O . GLY A 1 88 ? -2.977 11.575 5.296 1.00 92.44 88 GLY A O 1
ATOM 732 N N . LEU A 1 89 ? -3.714 9.574 4.598 1.00 94.38 89 LEU A N 1
ATOM 733 C CA . LEU A 1 89 ? -2.402 9.010 4.310 1.00 94.38 89 LEU A CA 1
ATOM 734 C C . LEU A 1 89 ? -2.001 9.309 2.867 1.00 94.38 89 LEU A C 1
ATOM 736 O O . LEU A 1 89 ? -2.771 9.098 1.929 1.00 94.38 89 LEU A O 1
ATOM 740 N N . HIS A 1 90 ? -0.746 9.690 2.674 1.00 95.44 90 HIS A N 1
ATOM 741 C CA . HIS A 1 90 ? -0.097 9.670 1.371 1.00 95.44 90 HIS A CA 1
ATOM 742 C C . HIS A 1 90 ? 0.861 8.475 1.278 1.00 95.44 90 HIS A C 1
ATOM 744 O O . HIS A 1 90 ? 1.225 7.846 2.277 1.00 95.44 90 HIS A O 1
ATOM 750 N N . TYR A 1 91 ? 1.324 8.170 0.066 1.00 97.12 91 TYR A N 1
ATOM 751 C CA . TYR A 1 91 ? 2.454 7.268 -0.114 1.00 97.12 91 TYR A CA 1
ATOM 752 C C . TYR A 1 91 ? 3.399 7.736 -1.217 1.00 97.12 91 TYR A C 1
ATOM 754 O O . TYR A 1 91 ? 2.999 8.379 -2.187 1.00 97.12 91 TYR A O 1
ATOM 762 N N . HIS A 1 92 ? 4.669 7.377 -1.079 1.00 97.06 92 HIS A N 1
ATOM 763 C CA . HIS A 1 92 ? 5.711 7.646 -2.063 1.00 97.06 92 HIS A CA 1
ATOM 764 C C . HIS A 1 92 ? 6.661 6.448 -2.194 1.00 97.06 92 HIS A C 1
ATOM 766 O O . HIS A 1 92 ? 6.559 5.466 -1.458 1.00 97.06 92 HIS A O 1
ATOM 772 N N . PHE A 1 93 ? 7.574 6.509 -3.166 1.00 97.12 93 PHE A N 1
ATOM 773 C CA . PHE A 1 93 ? 8.541 5.444 -3.426 1.00 97.12 93 PHE A CA 1
ATOM 774 C C . PHE A 1 93 ? 9.967 5.945 -3.229 1.00 97.12 93 PHE A C 1
ATOM 776 O O . PHE A 1 93 ? 10.426 6.835 -3.948 1.00 97.12 93 PHE A O 1
ATOM 783 N N . GLU A 1 94 ? 10.691 5.320 -2.310 1.00 96.56 94 GLU A N 1
ATOM 784 C CA . GLU A 1 94 ? 12.135 5.490 -2.188 1.00 96.56 94 GLU A CA 1
ATOM 785 C C . GLU A 1 94 ? 12.852 4.457 -3.049 1.00 96.56 94 GLU A C 1
ATOM 787 O O . GLU A 1 94 ? 12.490 3.282 -3.053 1.00 96.56 94 GLU A O 1
ATOM 792 N N . HIS A 1 95 ? 13.876 4.883 -3.784 1.00 95.88 95 HIS A N 1
ATOM 793 C CA . HIS A 1 95 ? 14.611 4.023 -4.705 1.00 95.88 95 HIS A CA 1
ATOM 794 C C . HIS A 1 95 ? 16.091 3.979 -4.338 1.00 95.88 95 HIS A C 1
ATOM 796 O O . HIS A 1 95 ? 16.702 4.994 -4.011 1.00 95.88 95 HIS A O 1
ATOM 802 N N . SER A 1 96 ? 16.674 2.794 -4.456 1.00 94.56 96 SER A N 1
ATOM 803 C CA . SER A 1 96 ? 18.107 2.542 -4.394 1.00 94.56 96 SER A CA 1
ATOM 804 C C . SER A 1 96 ? 18.538 1.758 -5.642 1.00 94.56 96 SER A C 1
ATOM 806 O O . SER A 1 96 ? 17.688 1.268 -6.391 1.00 94.56 96 SER A O 1
ATOM 808 N N . PRO A 1 97 ? 19.849 1.588 -5.890 1.00 95.06 97 PRO A N 1
ATOM 809 C CA . PRO A 1 97 ? 20.322 0.788 -7.020 1.00 95.06 97 PRO A CA 1
ATOM 810 C C . PRO A 1 97 ? 19.841 -0.671 -7.012 1.00 95.06 97 PRO A C 1
ATOM 812 O O . PRO A 1 97 ? 19.836 -1.312 -8.059 1.00 95.06 97 PRO A O 1
ATOM 815 N N . SER A 1 98 ? 19.467 -1.207 -5.845 1.00 92.94 98 SER A N 1
ATOM 816 C CA . SER A 1 98 ? 19.097 -2.615 -5.667 1.00 92.94 98 SER A CA 1
ATOM 817 C C . SER A 1 98 ? 17.641 -2.842 -5.262 1.00 92.94 98 SER A C 1
ATOM 819 O O . SER A 1 98 ? 17.197 -3.989 -5.274 1.00 92.94 98 SER A O 1
ATOM 821 N N . ALA A 1 99 ? 16.891 -1.798 -4.896 1.00 91.44 99 ALA A N 1
ATOM 822 C CA . ALA A 1 99 ? 15.534 -1.944 -4.381 1.00 91.44 99 ALA A CA 1
ATOM 823 C C . ALA A 1 99 ? 14.692 -0.674 -4.555 1.00 91.44 99 ALA A C 1
ATOM 825 O O . ALA A 1 99 ? 15.207 0.427 -4.727 1.00 91.44 99 ALA A O 1
ATOM 826 N N . HIS A 1 100 ? 13.377 -0.830 -4.432 1.00 94.50 100 HIS A N 1
ATOM 827 C CA . HIS A 1 100 ? 12.470 0.274 -4.139 1.00 94.50 100 HIS A CA 1
ATOM 828 C C . HIS A 1 100 ? 11.682 -0.047 -2.863 1.00 94.50 100 HIS A C 1
ATOM 830 O O . HIS A 1 100 ? 11.395 -1.219 -2.595 1.00 94.50 100 HIS A O 1
ATOM 836 N N . GLN A 1 101 ? 11.273 0.966 -2.109 1.00 96.81 101 GLN A N 1
ATOM 837 C CA . GLN A 1 101 ? 10.424 0.814 -0.933 1.00 96.81 101 GLN A CA 1
ATOM 838 C C . GLN A 1 101 ? 9.207 1.735 -1.037 1.00 96.81 101 GLN A C 1
ATOM 840 O O . GLN A 1 101 ? 9.341 2.911 -1.368 1.00 96.81 101 GLN A O 1
ATOM 845 N N . LEU A 1 102 ? 8.022 1.192 -0.765 1.00 98.06 102 LEU A N 1
ATOM 846 C CA . LEU A 1 102 ? 6.770 1.938 -0.657 1.00 98.06 102 LEU A CA 1
ATOM 847 C C . LEU A 1 102 ? 6.638 2.518 0.756 1.00 98.06 102 LEU A C 1
ATOM 849 O O . LEU A 1 102 ? 6.595 1.781 1.738 1.00 98.06 102 LEU A O 1
ATOM 853 N N . VAL A 1 103 ? 6.571 3.834 0.878 1.00 97.44 103 VAL A N 1
ATOM 854 C CA . VAL A 1 103 ? 6.515 4.517 2.172 1.00 97.44 103 VAL A CA 1
ATOM 855 C C . VAL A 1 103 ? 5.152 5.171 2.317 1.00 97.44 103 VAL A C 1
ATOM 857 O O . VAL A 1 103 ? 4.797 6.008 1.493 1.00 97.44 103 VAL A O 1
ATOM 860 N N . PHE A 1 104 ? 4.405 4.787 3.348 1.00 97.44 104 PHE A N 1
ATOM 861 C CA . PHE A 1 104 ? 3.163 5.447 3.750 1.00 97.44 104 PHE A CA 1
ATOM 862 C C . PHE A 1 104 ? 3.468 6.487 4.822 1.00 97.44 104 PHE A C 1
ATOM 864 O O . PHE A 1 104 ? 4.214 6.185 5.757 1.00 97.44 104 PHE A O 1
ATOM 871 N N . GLY A 1 105 ? 2.883 7.672 4.706 1.00 95.38 105 GLY A N 1
ATOM 872 C CA . GLY A 1 105 ? 3.075 8.770 5.646 1.00 95.38 105 GLY A CA 1
ATOM 873 C C . GLY A 1 105 ? 1.801 9.581 5.844 1.00 95.38 105 GLY A C 1
ATOM 874 O O . GLY A 1 105 ? 0.871 9.511 5.043 1.00 95.38 105 GLY A O 1
ATOM 875 N N . GLU A 1 106 ? 1.782 10.341 6.9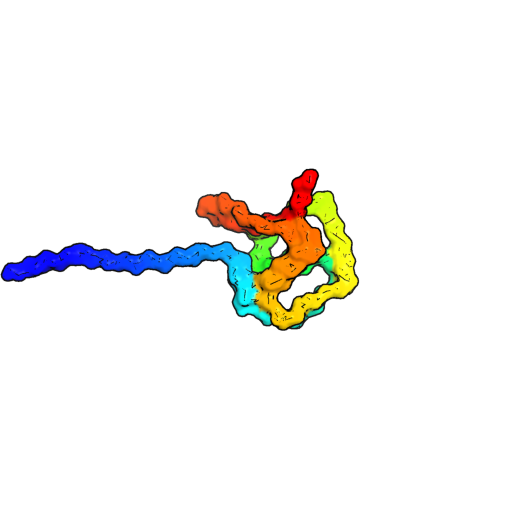29 1.00 91.69 106 GLU A N 1
ATOM 876 C CA . GLU A 1 106 ? 0.795 11.389 7.193 1.00 91.69 106 GLU A CA 1
ATOM 877 C C . GLU A 1 106 ? 1.412 12.728 6.777 1.00 91.69 106 GLU A C 1
ATOM 879 O O . GLU A 1 106 ? 2.619 12.934 6.952 1.00 91.69 106 GLU A O 1
ATOM 884 N N . ASP A 1 107 ? 0.617 13.642 6.217 1.00 75.81 107 ASP A N 1
ATOM 885 C CA . ASP A 1 107 ? 1.092 15.013 6.022 1.00 75.81 107 ASP A CA 1
ATOM 886 C C . ASP A 1 107 ? 1.375 15.632 7.396 1.00 75.81 107 ASP A C 1
ATOM 888 O O . ASP A 1 107 ? 0.475 15.826 8.214 1.00 75.81 107 ASP A O 1
ATOM 892 N N . GLN A 1 108 ? 2.648 15.932 7.659 1.00 57.44 108 GLN A N 1
ATOM 893 C CA . GLN A 1 108 ? 3.017 16.778 8.784 1.00 57.44 108 GLN A CA 1
ATOM 894 C C . GLN A 1 108 ? 2.748 18.229 8.392 1.00 57.44 108 GLN A C 1
ATOM 896 O O . GLN A 1 108 ? 3.405 18.759 7.495 1.00 57.44 108 GLN A O 1
ATOM 901 N N . ALA A 1 109 ? 1.763 18.843 9.050 1.00 45.22 109 ALA A N 1
ATOM 902 C CA . ALA A 1 109 ? 1.667 20.298 9.125 1.00 45.22 109 ALA A CA 1
ATOM 903 C C . ALA A 1 109 ? 2.823 20.866 9.962 1.00 45.22 109 ALA A C 1
ATOM 905 O O . ALA A 1 109 ? 3.164 20.241 10.994 1.00 45.22 109 ALA A O 1
#

Organism: NCBI:txid1958950

Sequence (109 aa):
AQGDAGRRLTHYSITLRPHLARLAHRTNQRIFQHRTVPQIIAQVLEEHGLLATHYRFQLASVPPEREYCVQYHESDLHFIQRLCEEEGLHYHFEHSPSAHQLVFGEDQA

pLDDT: mean 92.59, std 10.99, range [45.22, 98.75]

Radius of gyration: 20.24 Å; Cα contacts (8 Å, |Δi|>4): 131; chains: 1; bounding box: 45×32×72 Å

Foldseek 3Di:
DDDDPPDDDDDDDDDDDDLLVVLQVDWDKDKDAFAFLVRVLQVLCVVSVCDPVQEDEDEPDGGDTDRIDIRHGGGSSVRNVVSCVVVQKDWDWDDDPVGIHIYIYHDDD

Nearest PDB structures (foldseek):
  2p5z-assembly1_X  TM=9.594E-01  e=9.529E-08  Escherichia coli O6
  6h3n-assembly1_B  TM=9.694E-01  e=1.409E-07  Pseudomonas aeruginosa PAO1
  7q5p-assembly1_C  TM=8.629E-01  e=1.017E-07  Pseudomonas protegens Pf-5
  4uhv-assembly2_A  TM=8.208E-01  e=1.635E-05  Pseudomonas aeruginosa PAO1
  7b5h-assembly1_AJ  TM=8.016E-01  e=4.245E-04  Nostoc sp. PCC 7120 = FACHB-418

Mean predicted aligned error: 5.41 Å

Secondary structure (DSSP, 8-state):
------------------GGGGGGG-EEEEEEEEEEHHHHHHHHHHHTT--TTSEEEE-SSPPPEEEEEEEEEEEHHHHHHHHHHHHTEEEEEEE-SS-EEEEEEE---

Solvent-accessible surface area (backbone atoms only — not comparable to full-atom values): 6871 Å² total; per-residue (Å²): 132,86,74,83,79,67,84,86,81,83,90,84,87,84,84,89,74,62,78,69,61,62,32,62,79,44,68,47,74,47,82,48,60,73,39,25,65,69,57,52,46,48,54,59,38,42,78,74,69,46,44,80,86,36,41,50,80,56,61,98,64,85,68,71,66,34,73,69,46,73,45,74,80,40,25,52,35,56,48,46,51,52,55,26,60,76,70,55,38,49,75,50,77,51,77,56,101,88,50,62,31,42,38,35,31,53,80,81,128